Protein AF-A0A950Z850-F1 (afdb_monomer)

Structure (mmCIF, N/CA/C/O backbone):
data_AF-A0A950Z850-F1
#
_entry.id   AF-A0A950Z850-F1
#
loop_
_atom_site.group_PDB
_atom_site.id
_atom_site.type_symbol
_atom_site.label_atom_id
_atom_site.label_alt_id
_atom_site.label_comp_id
_atom_site.label_asym_id
_atom_site.label_entity_id
_atom_site.label_seq_id
_atom_site.pdbx_PDB_ins_code
_atom_site.Cartn_x
_atom_site.Cartn_y
_atom_site.Cartn_z
_atom_site.occupancy
_atom_site.B_iso_or_equiv
_atom_site.auth_seq_id
_atom_site.auth_comp_id
_atom_site.auth_asym_id
_atom_site.auth_atom_id
_atom_site.pdbx_PDB_model_num
ATOM 1 N N . MET A 1 1 ? 22.376 12.736 1.990 1.00 55.50 1 MET A N 1
ATOM 2 C CA . MET A 1 1 ? 20.926 12.791 1.706 1.00 55.50 1 MET A CA 1
ATOM 3 C C . MET A 1 1 ? 20.303 11.549 2.308 1.00 55.50 1 MET A C 1
ATOM 5 O O . MET A 1 1 ? 20.817 10.470 2.043 1.00 55.50 1 MET A O 1
ATOM 9 N N . GLN A 1 2 ? 19.286 11.676 3.162 1.00 63.44 2 GLN A N 1
ATOM 10 C CA . GLN A 1 2 ? 18.520 10.488 3.548 1.00 63.44 2 GLN A CA 1
ATOM 11 C C . GLN A 1 2 ? 17.776 9.967 2.310 1.00 63.44 2 GLN A C 1
ATOM 13 O O . GLN A 1 2 ? 17.377 10.792 1.484 1.00 63.44 2 GLN A O 1
ATOM 18 N N . PRO A 1 3 ? 17.629 8.644 2.135 1.00 74.50 3 PRO A N 1
ATOM 19 C CA . PRO A 1 3 ? 16.851 8.112 1.026 1.00 74.50 3 PRO A CA 1
ATOM 20 C C . PRO A 1 3 ? 15.419 8.662 1.104 1.00 74.50 3 PRO A C 1
ATOM 22 O O . PRO A 1 3 ? 14.784 8.594 2.155 1.00 74.50 3 PRO A O 1
ATOM 25 N N . ASP A 1 4 ? 14.932 9.261 0.014 1.00 88.38 4 ASP A N 1
ATOM 26 C CA . ASP A 1 4 ? 13.586 9.831 -0.033 1.00 8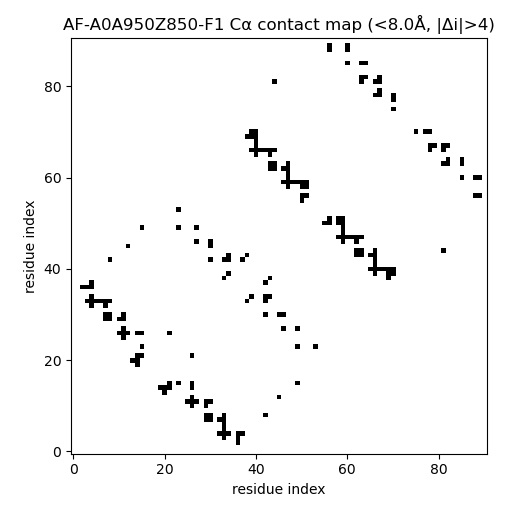8.38 4 ASP A CA 1
ATOM 27 C C . ASP A 1 4 ? 12.589 8.786 -0.531 1.00 88.38 4 ASP A C 1
ATOM 29 O O . ASP A 1 4 ? 12.610 8.367 -1.687 1.00 88.38 4 ASP A O 1
ATOM 33 N N . TRP A 1 5 ? 11.695 8.365 0.359 1.00 92.12 5 TRP A N 1
ATOM 34 C CA . TRP A 1 5 ? 10.598 7.467 0.018 1.00 92.12 5 TRP A CA 1
ATOM 35 C C . TRP A 1 5 ? 9.529 8.172 -0.833 1.00 92.12 5 TRP A C 1
ATOM 37 O O . TRP A 1 5 ? 8.771 7.504 -1.539 1.00 92.12 5 TRP A O 1
ATOM 47 N N . ARG A 1 6 ? 9.443 9.510 -0.785 1.00 94.31 6 ARG A N 1
ATOM 48 C CA . ARG A 1 6 ? 8.355 10.264 -1.422 1.00 94.31 6 ARG A CA 1
ATOM 49 C C . ARG A 1 6 ? 8.446 10.235 -2.935 1.00 94.31 6 ARG A C 1
ATOM 51 O O . ARG A 1 6 ? 7.417 10.027 -3.561 1.00 94.31 6 ARG A O 1
ATOM 58 N N . THR A 1 7 ? 9.635 10.388 -3.520 1.00 95.00 7 THR A N 1
ATOM 59 C CA . THR A 1 7 ? 9.803 10.361 -4.983 1.00 95.00 7 THR A CA 1
ATOM 60 C C . THR A 1 7 ? 9.265 9.071 -5.620 1.00 95.00 7 THR A C 1
ATOM 62 O O . THR A 1 7 ? 8.387 9.171 -6.479 1.00 95.00 7 THR A O 1
ATOM 65 N N . PRO A 1 8 ? 9.694 7.858 -5.206 1.00 95.12 8 PRO A N 1
ATOM 66 C CA . PRO A 1 8 ? 9.155 6.631 -5.789 1.00 95.12 8 PRO A CA 1
ATOM 67 C C . PRO A 1 8 ? 7.669 6.420 -5.459 1.00 95.12 8 PRO A C 1
ATOM 69 O O . PRO A 1 8 ? 6.919 5.946 -6.309 1.00 95.12 8 PRO A O 1
ATOM 72 N N . TYR A 1 9 ? 7.204 6.833 -4.273 1.00 97.06 9 TYR A N 1
ATOM 73 C CA . TYR A 1 9 ? 5.775 6.801 -3.943 1.00 97.06 9 TYR A CA 1
ATOM 74 C C . TYR A 1 9 ? 4.945 7.693 -4.877 1.00 97.06 9 TYR A C 1
ATOM 76 O O . TYR A 1 9 ? 3.916 7.263 -5.387 1.00 97.06 9 TYR A O 1
ATOM 84 N N . GLN A 1 10 ? 5.385 8.928 -5.116 1.00 96.31 10 GLN A N 1
ATOM 85 C CA . GLN A 1 10 ? 4.690 9.886 -5.975 1.00 96.31 10 GLN A CA 1
ATOM 86 C C . GLN A 1 10 ? 4.650 9.406 -7.424 1.00 96.31 10 GLN A C 1
ATOM 88 O O . GLN A 1 10 ? 3.601 9.506 -8.053 1.00 96.31 10 GLN A O 1
ATOM 93 N N . ALA A 1 11 ? 5.750 8.836 -7.927 1.00 96.12 11 ALA A N 1
ATOM 94 C CA . ALA A 1 11 ? 5.787 8.219 -9.250 1.00 96.12 11 ALA A CA 1
ATOM 95 C C . ALA A 1 11 ? 4.772 7.069 -9.363 1.00 96.12 11 ALA A C 1
ATOM 97 O O . ALA A 1 11 ? 3.963 7.046 -10.291 1.00 96.12 11 ALA A O 1
ATOM 98 N N . ALA A 1 12 ? 4.749 6.165 -8.377 1.00 96.62 12 ALA A N 1
ATOM 99 C CA . ALA A 1 12 ? 3.789 5.066 -8.337 1.00 96.62 12 ALA A CA 1
ATOM 100 C C . ALA A 1 12 ? 2.343 5.552 -8.220 1.00 96.62 12 ALA A C 1
ATOM 102 O O . ALA A 1 12 ? 1.480 5.048 -8.930 1.00 96.62 12 ALA A O 1
ATOM 103 N N . SER A 1 13 ? 2.071 6.536 -7.361 1.00 96.94 13 SER A N 1
ATOM 104 C CA . SER A 1 13 ? 0.729 7.099 -7.182 1.00 96.94 13 SER A CA 1
ATOM 105 C C . SER A 1 13 ? 0.245 7.756 -8.467 1.00 96.94 13 SER A C 1
ATOM 107 O O . SER A 1 13 ? -0.853 7.462 -8.926 1.00 96.94 13 SER A O 1
ATOM 109 N N . PHE A 1 14 ? 1.088 8.586 -9.087 1.00 96.94 14 PHE A N 1
ATOM 110 C CA . PHE A 1 14 ? 0.764 9.223 -10.354 1.00 96.94 14 PHE A CA 1
ATOM 111 C C . PHE A 1 14 ? 0.446 8.177 -11.422 1.00 96.94 14 PHE A C 1
ATOM 113 O O . PHE A 1 14 ? -0.602 8.254 -12.059 1.00 96.94 14 PHE A O 1
ATOM 120 N N . ALA A 1 15 ? 1.300 7.170 -11.598 1.00 96.25 15 ALA A N 1
ATOM 121 C CA . ALA 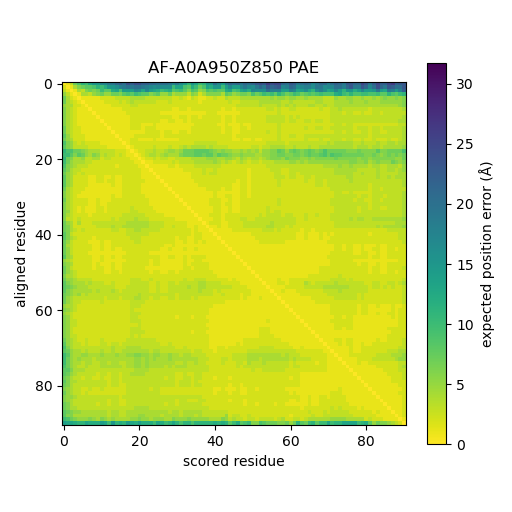A 1 15 ? 1.076 6.162 -12.624 1.00 96.25 15 ALA A CA 1
ATOM 122 C C . ALA A 1 15 ? -0.096 5.218 -12.304 1.00 96.25 15 ALA A C 1
ATOM 124 O O . ALA A 1 15 ? -0.771 4.739 -13.213 1.00 96.25 15 ALA A O 1
ATOM 125 N N . PHE A 1 16 ? -0.396 4.987 -11.023 1.00 96.62 16 PHE A N 1
ATOM 126 C CA . PHE A 1 16 ? -1.581 4.240 -10.602 1.00 96.62 16 PHE A CA 1
ATOM 127 C C . PHE A 1 16 ? -2.866 4.939 -11.041 1.00 96.62 16 PHE A C 1
ATOM 129 O O . PHE A 1 16 ? -3.779 4.265 -11.529 1.00 96.62 16 PHE A O 1
ATOM 136 N N . ASP A 1 17 ? -2.928 6.262 -10.900 1.00 95.69 17 ASP A N 1
ATOM 137 C CA . ASP A 1 17 ? -4.094 7.066 -11.267 1.00 95.69 17 ASP A CA 1
ATOM 138 C C . ASP A 1 17 ? -4.164 7.348 -12.781 1.00 95.69 17 ASP A C 1
ATOM 140 O O . ASP A 1 17 ? -5.252 7.490 -13.342 1.00 95.69 17 ASP A O 1
ATOM 144 N N . ASN A 1 18 ? -3.019 7.358 -13.472 1.00 95.19 18 ASN A N 1
ATOM 145 C CA . ASN A 1 18 ? -2.917 7.658 -14.900 1.00 95.19 18 ASN A CA 1
ATOM 146 C C . ASN A 1 18 ? -2.670 6.386 -15.725 1.00 95.19 18 ASN A C 1
ATOM 148 O O . ASN A 1 18 ? -1.532 5.955 -15.920 1.00 95.19 18 ASN A O 1
ATOM 152 N N . LYS A 1 19 ? -3.750 5.796 -16.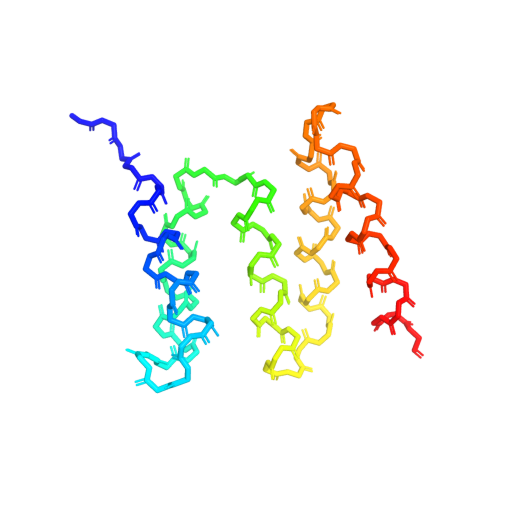258 1.00 88.75 19 LYS A N 1
ATOM 153 C CA . LYS A 1 19 ? -3.669 4.598 -17.111 1.00 88.75 19 LYS A CA 1
ATOM 154 C C . LYS A 1 19 ? -2.676 4.795 -18.262 1.00 88.75 19 LYS A C 1
ATOM 156 O O . LYS A 1 19 ? -2.796 5.741 -19.032 1.00 88.75 19 LYS A O 1
ATOM 161 N N . GLY A 1 20 ? -1.741 3.856 -18.400 1.00 89.38 20 GLY A N 1
ATOM 162 C CA . GLY A 1 20 ? -0.730 3.862 -19.459 1.00 89.38 20 GLY A CA 1
ATOM 163 C C . GLY A 1 20 ? 0.521 4.690 -19.156 1.00 89.38 20 GLY A C 1
ATOM 164 O O . GLY A 1 20 ? 1.440 4.668 -19.965 1.00 89.38 20 GLY A O 1
ATOM 165 N N . ALA A 1 21 ? 0.598 5.378 -18.008 1.00 93.06 21 ALA A N 1
ATOM 166 C CA . ALA A 1 21 ? 1.807 6.102 -17.607 1.00 93.06 21 ALA A CA 1
ATOM 167 C C . ALA A 1 21 ? 2.966 5.166 -17.215 1.00 93.06 21 ALA A C 1
ATOM 169 O O . ALA A 1 21 ? 4.124 5.536 -17.383 1.00 93.06 21 ALA A O 1
ATOM 170 N N . ALA A 1 22 ? 2.654 3.974 -16.700 1.00 94.94 22 ALA A N 1
ATOM 171 C CA . ALA A 1 22 ? 3.596 2.879 -16.481 1.00 94.94 22 ALA A CA 1
ATOM 172 C C . ALA A 1 22 ? 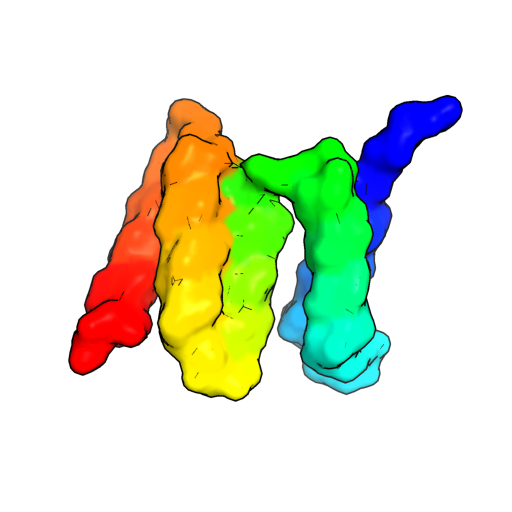2.839 1.549 -16.316 1.00 94.94 22 ALA A C 1
ATOM 174 O O . ALA A 1 22 ? 1.617 1.529 -16.133 1.00 94.94 22 ALA A O 1
ATOM 175 N N . SER A 1 23 ? 3.565 0.437 -16.400 1.00 95.44 23 SER A N 1
ATOM 176 C CA . SER A 1 23 ? 3.038 -0.908 -16.154 1.00 95.44 23 SER A CA 1
ATOM 177 C C . SER A 1 23 ? 2.900 -1.210 -14.659 1.00 95.44 23 SER A C 1
ATOM 179 O O . SER A 1 23 ? 3.682 -0.724 -13.844 1.00 95.44 23 SER A O 1
ATOM 181 N N . ASP A 1 24 ? 1.963 -2.085 -14.280 1.00 93.12 24 ASP A N 1
ATOM 182 C CA . ASP A 1 24 ? 1.776 -2.484 -12.874 1.00 93.12 24 ASP A CA 1
ATOM 183 C C . ASP A 1 24 ? 3.066 -3.052 -12.239 1.00 93.12 24 ASP A C 1
ATOM 185 O O . ASP A 1 24 ? 3.294 -2.891 -11.039 1.00 93.12 24 ASP A O 1
ATOM 189 N N . ALA A 1 25 ? 3.950 -3.660 -13.040 1.00 94.62 25 ALA A N 1
ATOM 190 C CA . ALA A 1 25 ? 5.261 -4.123 -12.590 1.00 94.62 25 ALA A CA 1
ATOM 191 C C . ALA A 1 25 ? 6.197 -2.962 -12.204 1.00 94.62 25 ALA A C 1
ATOM 193 O O . ALA A 1 25 ? 6.858 -3.027 -11.166 1.00 94.62 25 ALA A O 1
ATOM 194 N N . GLU A 1 26 ? 6.227 -1.886 -12.996 1.00 95.62 26 GLU A N 1
ATOM 195 C CA . GLU A 1 26 ? 6.990 -0.669 -12.689 1.00 95.62 26 GLU A CA 1
ATOM 196 C C . GLU A 1 26 ? 6.435 0.038 -11.449 1.00 95.62 26 GLU A C 1
ATOM 198 O O . GLU A 1 26 ? 7.201 0.402 -10.555 1.00 95.62 26 GLU A O 1
ATOM 203 N N . LEU A 1 27 ? 5.104 0.144 -11.337 1.00 96.06 27 LEU A N 1
ATOM 204 C CA . LEU A 1 27 ? 4.445 0.682 -10.143 1.00 96.06 27 LEU A CA 1
ATOM 205 C C . LEU A 1 27 ? 4.852 -0.113 -8.898 1.00 96.06 27 LEU A C 1
ATOM 207 O O . LEU A 1 27 ? 5.208 0.476 -7.875 1.00 96.06 27 LEU A O 1
ATOM 211 N N . ASN A 1 28 ? 4.825 -1.447 -8.982 1.00 95.69 28 ASN A N 1
ATOM 212 C CA . ASN A 1 28 ? 5.205 -2.297 -7.861 1.00 95.69 28 ASN A CA 1
ATOM 213 C C . ASN A 1 28 ? 6.687 -2.121 -7.491 1.00 95.69 28 ASN A C 1
ATOM 215 O O . ASN A 1 28 ? 7.007 -2.037 -6.307 1.00 95.69 28 ASN A O 1
ATOM 219 N N . ALA A 1 29 ? 7.585 -2.001 -8.474 1.00 96.75 29 ALA A N 1
ATOM 220 C CA . ALA A 1 29 ? 9.008 -1.775 -8.226 1.00 96.75 29 ALA A CA 1
ATOM 221 C C . ALA A 1 29 ? 9.272 -0.442 -7.500 1.00 96.75 29 ALA A C 1
ATOM 223 O O . ALA A 1 29 ? 10.057 -0.398 -6.547 1.00 96.75 29 ALA A O 1
ATOM 224 N N . TRP A 1 30 ? 8.586 0.635 -7.894 1.00 97.12 30 TRP A N 1
ATOM 225 C CA . TRP A 1 30 ? 8.680 1.924 -7.204 1.00 97.12 30 TRP A CA 1
ATOM 226 C C . TRP A 1 30 ? 8.109 1.857 -5.785 1.00 97.12 30 TRP A C 1
ATOM 228 O O . TRP A 1 30 ? 8.731 2.354 -4.844 1.00 97.12 30 TRP A O 1
ATOM 238 N N . LEU A 1 31 ? 6.974 1.182 -5.587 1.00 96.94 31 LEU A N 1
ATOM 239 C CA . LEU A 1 31 ? 6.420 0.966 -4.249 1.00 96.94 31 LEU A CA 1
ATOM 240 C C . LEU A 1 31 ? 7.364 0.153 -3.363 1.00 96.94 31 LEU A C 1
ATOM 242 O O . LEU A 1 31 ? 7.559 0.513 -2.204 1.00 96.94 31 LEU A O 1
ATOM 246 N N . ASP A 1 32 ? 8.002 -0.888 -3.895 1.00 95.94 32 ASP A N 1
ATOM 247 C CA . ASP A 1 32 ? 8.997 -1.680 -3.169 1.00 95.94 32 ASP A CA 1
ATOM 248 C C . ASP A 1 32 ? 10.210 -0.843 -2.761 1.00 95.94 32 ASP A C 1
ATOM 250 O O . ASP A 1 32 ? 10.702 -0.967 -1.637 1.00 95.94 32 ASP A O 1
ATOM 254 N N . GLN A 1 33 ? 10.677 0.047 -3.637 1.00 95.69 33 GLN A N 1
ATOM 255 C CA . GLN A 1 33 ? 11.744 0.986 -3.306 1.00 95.69 33 GLN A CA 1
ATOM 256 C C . GLN A 1 33 ? 11.318 1.959 -2.200 1.00 95.69 33 GLN A C 1
ATOM 258 O O . GLN A 1 33 ? 12.077 2.173 -1.254 1.00 95.69 33 GLN A O 1
ATOM 263 N N . SER A 1 34 ? 10.109 2.519 -2.284 1.00 95.81 34 SER A N 1
ATOM 264 C CA . SER A 1 34 ? 9.592 3.432 -1.261 1.00 95.81 34 SER A CA 1
ATOM 265 C C . SER A 1 34 ? 9.410 2.738 0.092 1.00 95.81 34 SER A C 1
ATOM 267 O O . SER A 1 34 ? 9.840 3.258 1.122 1.00 95.81 34 SER A O 1
ATOM 269 N N . LEU A 1 35 ? 8.850 1.525 0.097 1.00 95.75 35 LEU A N 1
ATOM 270 C CA . LEU A 1 35 ? 8.607 0.722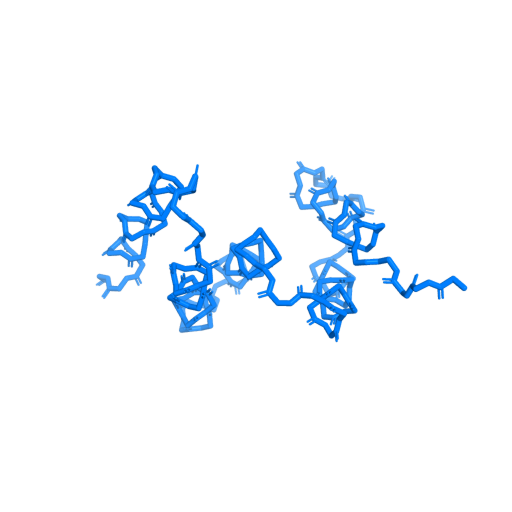 1.298 1.00 95.75 35 LEU A CA 1
ATOM 271 C C . LEU A 1 35 ? 9.893 0.292 2.005 1.00 95.75 35 LEU A C 1
ATOM 273 O O . LEU A 1 35 ? 9.905 0.217 3.230 1.00 95.75 35 LEU A O 1
ATOM 277 N N . LYS A 1 36 ? 10.980 0.032 1.267 1.00 95.25 36 LYS A N 1
ATOM 278 C CA . LYS A 1 36 ? 12.299 -0.245 1.868 1.00 95.25 36 LYS A CA 1
ATOM 279 C C . LYS A 1 36 ? 12.825 0.932 2.686 1.00 95.25 36 LYS A C 1
ATOM 281 O O . LYS A 1 36 ? 13.592 0.727 3.620 1.00 95.25 36 LYS A O 1
ATOM 286 N N . VAL A 1 37 ? 12.429 2.149 2.323 1.00 95.50 37 VAL A N 1
ATOM 287 C CA . VAL A 1 37 ? 12.833 3.379 3.006 1.00 95.50 37 VAL A CA 1
ATOM 288 C C . VAL A 1 37 ? 11.855 3.730 4.124 1.00 95.50 37 VAL A C 1
ATOM 290 O O . VAL A 1 37 ? 12.280 4.097 5.216 1.00 95.50 37 VAL A O 1
ATOM 293 N N . ASN A 1 38 ? 10.548 3.639 3.864 1.00 94.75 38 ASN A N 1
ATOM 294 C CA . ASN A 1 38 ? 9.516 3.957 4.842 1.00 94.75 38 ASN A CA 1
ATOM 295 C C . ASN A 1 38 ? 8.231 3.142 4.621 1.00 94.75 38 ASN A C 1
ATOM 297 O O . ASN A 1 38 ? 7.448 3.403 3.699 1.00 94.75 38 ASN A O 1
ATOM 301 N N . GLN A 1 39 ? 7.979 2.199 5.529 1.00 94.75 39 GLN A N 1
ATOM 302 C CA . GLN A 1 39 ? 6.751 1.404 5.586 1.00 94.75 39 GLN A CA 1
ATOM 303 C C . GLN A 1 39 ? 5.606 2.180 6.251 1.00 94.75 39 GLN A C 1
ATOM 305 O O . GLN A 1 39 ? 5.151 1.841 7.338 1.00 94.75 39 GLN A O 1
ATOM 310 N N . ASN A 1 40 ? 5.147 3.244 5.596 1.00 95.44 40 ASN A N 1
ATOM 311 C CA . ASN A 1 40 ? 4.026 4.048 6.075 1.00 95.44 40 ASN A CA 1
ATOM 312 C C . ASN A 1 40 ? 2.682 3.613 5.467 1.00 95.44 40 ASN A C 1
ATOM 314 O O . ASN A 1 40 ? 2.625 2.904 4.458 1.00 95.44 40 ASN A O 1
ATOM 318 N N . THR A 1 41 ? 1.599 4.111 6.064 1.00 97.25 41 THR A N 1
ATOM 319 C CA . THR A 1 41 ? 0.203 3.875 5.667 1.00 97.25 41 THR A CA 1
ATOM 320 C C . THR A 1 41 ? -0.039 4.057 4.171 1.00 97.25 41 THR A C 1
ATOM 322 O O . THR A 1 41 ? -0.674 3.212 3.551 1.00 97.25 41 THR A O 1
ATOM 325 N N . ASN A 1 42 ? 0.483 5.131 3.568 1.00 96.12 42 ASN A N 1
ATOM 326 C CA . ASN A 1 42 ? 0.202 5.474 2.172 1.00 96.12 42 ASN A CA 1
ATOM 327 C C . ASN A 1 42 ? 0.867 4.493 1.203 1.00 96.12 42 ASN A C 1
ATOM 329 O O . ASN A 1 42 ? 0.226 4.012 0.271 1.00 96.12 42 ASN A O 1
ATOM 333 N N . ASN A 1 43 ? 2.136 4.161 1.448 1.00 97.06 43 ASN A N 1
ATOM 334 C CA . AS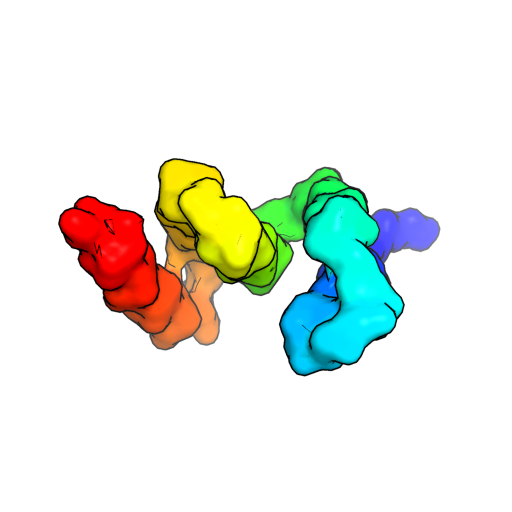N A 1 43 ? 2.869 3.178 0.656 1.00 97.06 43 ASN A CA 1
ATOM 335 C C . ASN A 1 43 ? 2.209 1.797 0.714 1.00 97.06 43 ASN A C 1
ATOM 337 O O . ASN A 1 43 ? 2.000 1.154 -0.315 1.00 97.06 43 ASN A O 1
ATOM 341 N N . LEU A 1 44 ? 1.860 1.352 1.924 1.00 98.19 44 LEU A N 1
ATOM 342 C CA . LEU A 1 44 ? 1.212 0.061 2.144 1.00 98.19 44 LEU A CA 1
ATOM 343 C C . LEU A 1 44 ? -0.174 0.022 1.497 1.00 98.19 44 LEU A C 1
ATOM 345 O O . LEU A 1 44 ? -0.519 -0.956 0.836 1.00 98.19 44 LEU A O 1
ATOM 349 N N . TRP A 1 45 ? -0.940 1.106 1.620 1.00 98.31 45 TRP A N 1
ATOM 350 C CA . TRP A 1 45 ? -2.275 1.175 1.044 1.00 98.31 45 TRP A CA 1
ATOM 351 C C . TRP A 1 45 ? -2.259 1.201 -0.484 1.00 98.31 45 TRP A C 1
ATOM 353 O O . TRP A 1 45 ? -3.022 0.477 -1.123 1.00 98.31 45 TRP A O 1
ATOM 363 N N . LEU A 1 46 ? -1.355 1.966 -1.096 1.00 98.06 46 LEU A N 1
ATOM 364 C CA . LEU A 1 46 ? -1.222 1.974 -2.551 1.00 98.06 46 LEU A CA 1
ATOM 365 C C . LEU A 1 46 ? -0.788 0.598 -3.079 1.00 98.06 46 LEU A C 1
ATOM 367 O O . LEU A 1 46 ? -1.331 0.125 -4.077 1.00 98.06 46 LEU A O 1
ATOM 371 N N . LYS A 1 47 ? 0.101 -0.100 -2.359 1.00 97.81 47 LYS A N 1
ATOM 372 C CA . LYS A 1 47 ? 0.480 -1.480 -2.688 1.00 97.81 47 LYS A CA 1
ATOM 373 C C . LYS A 1 47 ? -0.688 -2.459 -2.573 1.00 97.81 47 LYS A C 1
ATOM 375 O O . LYS A 1 47 ? -0.857 -3.303 -3.450 1.00 97.81 47 LYS A O 1
ATOM 380 N N . ALA A 1 48 ? -1.529 -2.313 -1.552 1.00 98.19 48 ALA A N 1
ATOM 381 C CA . ALA A 1 48 ? -2.748 -3.102 -1.406 1.00 98.19 48 ALA A CA 1
ATOM 382 C C . ALA A 1 48 ? -3.693 -2.921 -2.605 1.00 98.19 48 ALA A C 1
ATOM 384 O O . ALA A 1 48 ? -4.175 -3.895 -3.181 1.00 98.19 48 ALA A O 1
ATOM 385 N N . ARG A 1 49 ? -3.912 -1.672 -3.034 1.00 97.81 49 ARG A N 1
ATOM 386 C CA . ARG A 1 49 ? -4.769 -1.363 -4.188 1.00 97.81 49 ARG A CA 1
ATOM 387 C C . ARG A 1 49 ? -4.179 -1.857 -5.510 1.00 97.81 49 ARG A C 1
ATOM 389 O O . ARG A 1 49 ? -4.934 -2.287 -6.378 1.00 97.81 49 ARG A O 1
ATOM 396 N N . LEU A 1 50 ? -2.856 -1.825 -5.668 1.00 97.44 50 LEU A N 1
ATOM 397 C CA . LEU A 1 50 ? -2.183 -2.406 -6.832 1.00 97.44 50 LEU A CA 1
ATOM 398 C C . LEU A 1 50 ? -2.356 -3.929 -6.882 1.00 97.44 50 LEU A C 1
ATOM 400 O O . LEU A 1 50 ? -2.722 -4.466 -7.924 1.00 97.44 50 LEU A O 1
ATOM 404 N N . ALA A 1 51 ? -2.186 -4.616 -5.749 1.00 96.81 51 ALA A N 1
ATOM 405 C CA . ALA A 1 51 ? -2.438 -6.053 -5.658 1.00 96.81 51 ALA A CA 1
ATOM 406 C C . ALA A 1 51 ? -3.902 -6.397 -5.986 1.00 96.81 51 ALA A C 1
ATOM 408 O O . ALA A 1 51 ? -4.160 -7.328 -6.749 1.00 96.81 51 ALA A O 1
ATOM 409 N N . GLN A 1 52 ? -4.856 -5.599 -5.490 1.00 97.31 52 GLN A N 1
ATOM 410 C CA . GLN A 1 52 ? -6.275 -5.770 -5.804 1.00 97.31 52 GLN A CA 1
ATOM 411 C C . GLN A 1 52 ? -6.561 -5.581 -7.298 1.00 97.31 52 GLN A C 1
ATOM 413 O O . GLN A 1 52 ? -7.288 -6.385 -7.879 1.00 97.31 52 GLN A O 1
ATOM 418 N N . ARG A 1 53 ? -5.971 -4.560 -7.931 1.00 94.75 53 ARG A N 1
ATOM 419 C CA . ARG A 1 53 ? -6.084 -4.321 -9.379 1.00 94.75 53 ARG A CA 1
ATOM 420 C C . ARG A 1 53 ? -5.591 -5.518 -10.193 1.00 94.75 53 ARG A C 1
ATOM 422 O O . ARG A 1 53 ? -6.222 -5.869 -11.183 1.00 94.75 53 ARG A O 1
ATOM 429 N N . GLY A 1 54 ? -4.509 -6.156 -9.749 1.00 93.50 54 GLY A N 1
ATOM 430 C CA . GLY A 1 54 ? -3.966 -7.377 -10.349 1.00 93.50 54 GLY A CA 1
ATOM 431 C C . GLY A 1 54 ? -4.740 -8.662 -10.019 1.00 93.50 54 GLY A C 1
ATOM 432 O O . GLY A 1 54 ? -4.307 -9.739 -10.416 1.00 93.50 54 GLY A O 1
ATOM 433 N N . GLY A 1 55 ? -5.850 -8.584 -9.275 1.00 95.50 55 GLY A N 1
ATOM 434 C CA . GLY A 1 55 ? -6.661 -9.740 -8.874 1.00 95.50 55 GLY A CA 1
ATOM 435 C C . GLY A 1 55 ? -6.100 -10.545 -7.695 1.00 95.50 55 GLY A C 1
ATOM 436 O O . GLY A 1 55 ? -6.695 -11.543 -7.294 1.00 95.50 55 GLY A O 1
ATOM 437 N N . ASN A 1 56 ? -4.988 -10.115 -7.095 1.00 95.81 56 ASN A N 1
ATOM 438 C CA . ASN A 1 56 ? -4.392 -10.776 -5.939 1.00 95.81 56 ASN A CA 1
ATOM 439 C C . ASN A 1 56 ? -4.990 -10.220 -4.637 1.00 95.81 56 ASN A C 1
ATOM 441 O O . ASN A 1 56 ? -4.394 -9.390 -3.946 1.00 95.81 56 ASN A O 1
ATOM 445 N N . LEU A 1 57 ? -6.202 -10.680 -4.311 1.00 96.31 57 LEU A N 1
ATOM 446 C CA . LEU A 1 57 ? -6.926 -10.240 -3.114 1.00 96.31 57 LEU A CA 1
ATOM 447 C C . LEU A 1 57 ? -6.227 -10.636 -1.807 1.00 96.31 57 LEU A C 1
ATOM 449 O O . LEU A 1 57 ? -6.319 -9.896 -0.831 1.00 96.31 57 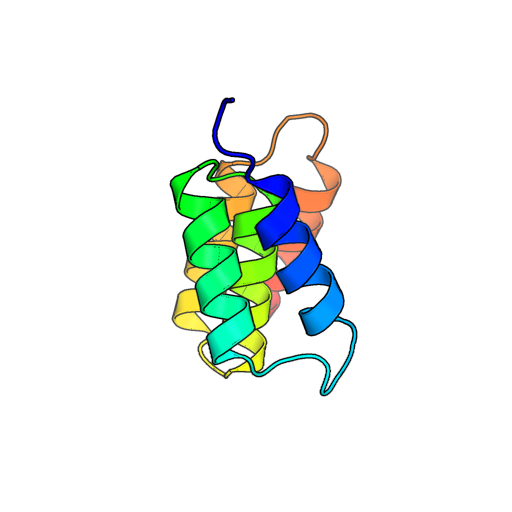LEU A O 1
ATOM 453 N N . ALA A 1 58 ? -5.490 -11.751 -1.783 1.00 96.12 58 ALA A N 1
ATOM 454 C CA . ALA A 1 58 ? -4.753 -12.181 -0.596 1.00 96.12 58 ALA A CA 1
ATOM 455 C C . ALA A 1 58 ? -3.671 -11.161 -0.207 1.00 96.12 58 ALA A C 1
ATOM 457 O O . ALA A 1 58 ? -3.623 -10.707 0.939 1.00 96.12 58 ALA A O 1
ATOM 458 N N . ASP A 1 59 ? -2.845 -10.736 -1.169 1.00 95.56 59 ASP A N 1
ATOM 459 C CA . ASP A 1 59 ? -1.855 -9.685 -0.921 1.00 95.56 59 ASP A CA 1
ATOM 460 C C . ASP A 1 59 ? -2.503 -8.318 -0.705 1.00 95.56 59 ASP A C 1
ATOM 462 O O . ASP A 1 59 ? -2.022 -7.547 0.126 1.00 95.56 59 ASP A O 1
ATOM 466 N N . ALA A 1 60 ? -3.610 -8.019 -1.391 1.00 97.94 60 ALA A N 1
ATOM 467 C CA . ALA A 1 60 ? -4.351 -6.782 -1.169 1.00 97.94 60 ALA A CA 1
ATOM 468 C C . ALA A 1 60 ? -4.815 -6.656 0.288 1.00 97.94 60 ALA A C 1
ATOM 470 O O . ALA A 1 60 ? -4.586 -5.631 0.932 1.00 97.94 60 ALA A O 1
ATOM 471 N N . VAL A 1 61 ? -5.406 -7.723 0.832 1.00 98.12 61 VAL A N 1
ATOM 472 C CA . VAL A 1 61 ? -5.823 -7.777 2.233 1.00 98.12 61 VAL A CA 1
ATOM 473 C C . VAL A 1 61 ? -4.621 -7.648 3.157 1.00 98.12 61 VAL A C 1
ATOM 475 O O . VAL A 1 61 ? -4.619 -6.772 4.020 1.00 98.12 61 VAL A O 1
ATOM 478 N N . ARG A 1 62 ? -3.569 -8.443 2.934 1.00 97.94 62 ARG A N 1
ATOM 479 C CA . ARG A 1 62 ? -2.362 -8.422 3.767 1.00 97.94 62 ARG A CA 1
ATOM 480 C C . ARG A 1 62 ? -1.740 -7.027 3.852 1.00 97.94 62 ARG A C 1
ATOM 482 O O . ARG A 1 62 ? -1.464 -6.539 4.945 1.00 97.94 62 ARG A O 1
ATOM 489 N N . TYR A 1 63 ? -1.532 -6.359 2.717 1.00 98.25 63 TYR A N 1
ATOM 490 C CA . TYR A 1 63 ? -0.949 -5.016 2.701 1.00 98.25 63 TYR A CA 1
ATOM 491 C C . TYR A 1 63 ? -1.893 -3.948 3.260 1.00 98.25 63 TYR A C 1
ATOM 493 O O . TYR A 1 63 ? -1.424 -3.004 3.895 1.00 98.25 63 TYR A O 1
ATOM 501 N N . GLY A 1 64 ? -3.208 -4.090 3.082 1.00 98.38 64 GLY A N 1
ATOM 502 C CA . GLY A 1 64 ? -4.166 -3.166 3.683 1.00 98.38 64 GLY A CA 1
ATOM 503 C C . GLY A 1 64 ? -4.231 -3.299 5.206 1.00 98.38 64 GLY A C 1
ATOM 504 O O . GLY A 1 64 ? -4.302 -2.288 5.898 1.00 98.38 64 GLY A O 1
ATOM 505 N N . GLU A 1 65 ? -4.131 -4.511 5.755 1.00 98.25 65 GLU A N 1
ATOM 506 C CA . GLU A 1 65 ? -4.041 -4.718 7.208 1.00 98.25 65 GLU A CA 1
ATOM 507 C C . GLU A 1 65 ? -2.76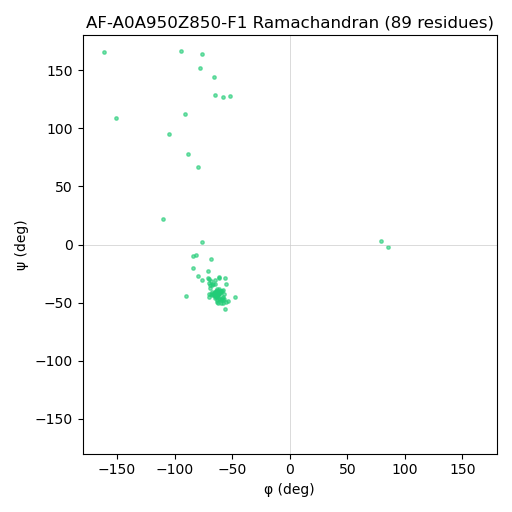5 -4.097 7.780 1.00 98.25 65 GLU A C 1
ATOM 509 O O . GLU A 1 65 ? -2.813 -3.401 8.796 1.00 98.25 65 GLU A O 1
ATOM 514 N N . MET A 1 66 ? -1.636 -4.262 7.083 1.00 98.12 66 MET A N 1
ATOM 515 C CA . MET A 1 66 ? -0.393 -3.572 7.434 1.00 98.12 66 MET A CA 1
ATOM 516 C C . MET A 1 66 ? -0.561 -2.046 7.394 1.00 98.12 66 MET A C 1
ATOM 518 O O . MET A 1 66 ? -0.057 -1.358 8.279 1.00 98.12 66 MET A O 1
ATOM 522 N N . ALA A 1 67 ? -1.284 -1.502 6.408 1.00 98.25 67 ALA A N 1
ATOM 523 C CA . ALA A 1 67 ? -1.552 -0.066 6.324 1.00 98.25 67 ALA A CA 1
ATOM 524 C C . ALA A 1 67 ? -2.369 0.434 7.526 1.00 98.25 67 ALA A C 1
ATOM 526 O O . ALA A 1 67 ? -2.023 1.451 8.120 1.00 98.25 67 ALA A O 1
ATOM 527 N N . VAL A 1 68 ? -3.408 -0.303 7.929 1.00 98.12 68 VAL A N 1
ATOM 528 C CA . VAL A 1 68 ? -4.204 0.010 9.128 1.00 98.12 68 VAL A CA 1
ATOM 529 C C . VAL A 1 68 ? -3.341 -0.011 10.388 1.00 98.12 68 VAL A C 1
ATOM 531 O O . VAL A 1 68 ? -3.493 0.864 11.236 1.00 98.12 68 VAL A O 1
ATOM 534 N N . ALA A 1 69 ? -2.434 -0.982 10.513 1.00 97.75 69 ALA A N 1
ATOM 535 C CA . ALA A 1 69 ? -1.526 -1.081 11.654 1.00 97.75 69 ALA A CA 1
ATOM 536 C C . ALA A 1 69 ? -0.487 0.056 11.695 1.00 97.75 69 ALA A C 1
ATOM 538 O O . ALA A 1 69 ? -0.089 0.481 12.776 1.00 97.75 69 ALA A O 1
ATOM 539 N N . ALA A 1 70 ? -0.067 0.565 10.533 1.00 97.25 70 ALA A N 1
ATOM 540 C CA . ALA A 1 70 ? 0.866 1.686 10.415 1.00 97.25 70 ALA A CA 1
ATOM 541 C C . ALA A 1 70 ? 0.198 3.069 10.568 1.00 97.25 70 ALA A C 1
ATOM 543 O O . ALA A 1 70 ? 0.897 4.084 10.628 1.00 97.25 70 ALA A O 1
ATOM 544 N N . ALA A 1 71 ? -1.138 3.128 10.611 1.00 97.12 71 ALA A N 1
ATOM 545 C CA . ALA A 1 71 ? -1.876 4.380 10.669 1.00 97.12 71 ALA A CA 1
ATOM 546 C C . ALA A 1 71 ? -1.618 5.145 11.972 1.00 97.12 71 ALA A C 1
ATOM 548 O O . ALA A 1 71 ? -1.770 4.633 13.080 1.00 97.12 71 ALA A O 1
ATOM 549 N N . THR A 1 72 ? -1.261 6.418 11.825 1.00 96.31 72 THR A N 1
ATOM 550 C CA . THR A 1 72 ? -1.130 7.347 12.954 1.00 96.31 72 THR A CA 1
ATOM 551 C C . THR A 1 72 ? -2.505 7.808 13.461 1.00 96.31 72 THR A C 1
ATOM 553 O O . THR A 1 72 ? -3.489 7.708 12.724 1.00 96.31 72 THR A O 1
ATOM 556 N N . PRO A 1 73 ? -2.610 8.396 14.672 1.00 96.12 73 PRO A N 1
ATOM 557 C CA . PRO A 1 73 ? -3.879 8.939 15.172 1.00 96.12 73 PRO A CA 1
ATOM 558 C C . PRO A 1 73 ? -4.527 9.967 14.229 1.00 96.12 73 PRO A C 1
ATOM 560 O O . PRO A 1 73 ? -5.747 9.991 14.080 1.00 96.12 73 PRO A O 1
ATOM 563 N N . ALA A 1 74 ? -3.712 10.759 13.523 1.00 96.94 74 ALA A N 1
ATOM 564 C CA . ALA A 1 74 ? -4.174 11.717 12.517 1.00 96.94 74 ALA A CA 1
ATOM 565 C C . ALA A 1 74 ? -4.765 11.056 11.253 1.00 96.94 74 ALA A C 1
ATOM 567 O O . ALA A 1 74 ? -5.387 11.729 10.440 1.00 96.94 74 ALA A O 1
ATOM 568 N N . GLN A 1 75 ? -4.572 9.748 11.073 1.00 97.00 75 GLN A N 1
ATOM 569 C CA . GLN A 1 75 ? -5.051 8.963 9.933 1.00 97.00 75 GLN A CA 1
ATOM 570 C C . GLN A 1 75 ? -6.175 7.996 10.329 1.00 97.00 75 GLN A C 1
ATOM 572 O O . GLN A 1 75 ? -6.410 7.007 9.635 1.00 97.00 75 GLN A O 1
ATOM 577 N N . THR A 1 76 ? -6.872 8.255 11.438 1.00 96.38 76 THR A N 1
ATOM 578 C CA . THR A 1 76 ? -7.952 7.383 11.930 1.00 96.38 76 THR A CA 1
ATOM 579 C C . THR A 1 76 ? -9.049 7.176 10.882 1.00 96.38 76 THR A C 1
ATOM 581 O O . THR A 1 76 ? -9.487 6.043 10.674 1.00 96.38 76 THR A O 1
ATOM 584 N N . ASP A 1 77 ? -9.445 8.235 10.174 1.00 97.19 77 ASP A N 1
ATOM 585 C CA . ASP A 1 77 ? -10.474 8.152 9.133 1.00 97.19 77 ASP A CA 1
ATOM 586 C C . ASP A 1 77 ? -10.020 7.286 7.957 1.00 97.19 77 ASP A C 1
ATOM 588 O O . ASP A 1 77 ? -10.723 6.351 7.572 1.00 97.19 77 ASP A O 1
ATOM 592 N N . LEU A 1 78 ? -8.790 7.498 7.477 1.00 96.12 78 LEU A N 1
ATOM 593 C CA . LEU A 1 78 ? -8.180 6.660 6.444 1.00 96.12 78 LEU A CA 1
ATOM 594 C C . LEU A 1 78 ? -8.118 5.190 6.883 1.00 96.12 78 LEU A C 1
ATOM 596 O O . LEU A 1 78 ? -8.488 4.299 6.124 1.00 96.12 78 LEU A O 1
ATOM 600 N N . ALA A 1 79 ? -7.699 4.909 8.118 1.00 97.75 79 ALA A N 1
ATOM 601 C CA . ALA A 1 79 ? -7.658 3.543 8.635 1.00 97.75 79 ALA A CA 1
ATOM 602 C C . ALA A 1 79 ? -9.053 2.893 8.664 1.00 97.75 79 ALA A C 1
ATOM 604 O O . ALA A 1 79 ? -9.192 1.711 8.349 1.00 97.75 79 ALA A O 1
ATOM 605 N N . ASN A 1 80 ? -10.097 3.654 9.005 1.00 97.88 80 ASN A N 1
ATOM 606 C CA . ASN A 1 80 ? -11.479 3.177 8.983 1.00 97.88 80 ASN A CA 1
ATOM 607 C C . ASN A 1 80 ? -11.976 2.892 7.558 1.00 97.88 80 ASN A 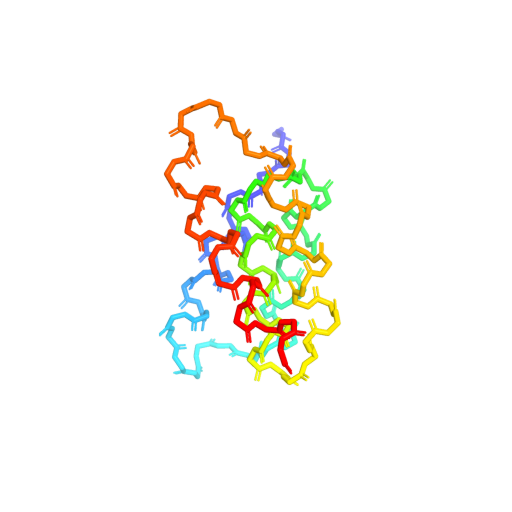C 1
ATOM 609 O O . ASN A 1 80 ? -12.644 1.881 7.337 1.00 97.88 80 ASN A O 1
ATOM 613 N N . GLU A 1 81 ? -11.639 3.740 6.588 1.00 97.69 81 GLU A N 1
ATOM 614 C CA . GLU A 1 81 ? -11.944 3.511 5.170 1.00 97.69 81 GLU A CA 1
ATOM 615 C C . GLU A 1 81 ? -11.233 2.271 4.623 1.00 97.69 81 GLU A C 1
ATOM 617 O O . GLU A 1 81 ? -11.853 1.454 3.932 1.00 97.69 81 GLU A O 1
ATOM 622 N N . ILE A 1 82 ? -9.959 2.084 4.984 1.00 98.12 82 ILE A N 1
ATOM 623 C CA . ILE A 1 82 ? -9.203 0.887 4.618 1.00 98.12 82 ILE A CA 1
ATOM 624 C C . ILE A 1 82 ? -9.898 -0.349 5.191 1.00 98.12 82 ILE A C 1
ATOM 626 O O . ILE A 1 82 ? -10.201 -1.259 4.427 1.00 98.12 82 ILE A O 1
ATOM 630 N N . ARG A 1 83 ? -10.241 -0.377 6.490 1.00 97.81 83 ARG A N 1
ATOM 631 C CA . ARG A 1 83 ? -10.950 -1.517 7.113 1.00 97.81 83 ARG A CA 1
ATOM 632 C C . ARG A 1 83 ? -12.238 -1.879 6.371 1.00 97.81 83 ARG A C 1
ATOM 634 O O . ARG A 1 83 ? -12.412 -3.034 6.000 1.00 97.81 83 ARG A O 1
ATOM 641 N N . LYS A 1 84 ? -13.091 -0.891 6.074 1.00 97.69 84 LYS A N 1
ATOM 642 C CA . LYS A 1 84 ? -14.333 -1.111 5.308 1.00 97.69 84 LYS A CA 1
ATOM 643 C C . LYS A 1 84 ? -14.060 -1.708 3.928 1.00 97.69 84 LYS A C 1
ATOM 645 O O . LYS A 1 84 ? -14.792 -2.581 3.468 1.00 97.69 84 LYS A O 1
ATOM 650 N N . THR A 1 85 ? -13.006 -1.238 3.268 1.00 97.38 85 THR A N 1
ATOM 651 C CA . THR A 1 85 ? -12.606 -1.752 1.957 1.00 97.38 85 THR A CA 1
ATOM 652 C C . THR A 1 85 ? -12.113 -3.196 2.064 1.00 97.38 85 THR A C 1
ATOM 654 O O . THR A 1 85 ? -12.530 -4.045 1.280 1.00 97.38 85 THR A O 1
ATOM 657 N N . LEU A 1 86 ? -11.301 -3.510 3.074 1.00 97.62 86 LEU A N 1
ATOM 658 C CA . LEU A 1 86 ? -10.826 -4.868 3.335 1.00 97.62 86 LEU A CA 1
ATOM 659 C C . LEU A 1 86 ? -11.970 -5.843 3.614 1.00 97.62 86 LEU A C 1
ATOM 661 O O . LEU A 1 86 ? -11.950 -6.957 3.099 1.00 97.62 86 LEU A O 1
ATOM 665 N N . ASP A 1 87 ? -12.989 -5.420 4.361 1.00 96.31 87 ASP A N 1
ATOM 666 C CA . ASP A 1 87 ? -14.179 -6.239 4.613 1.00 96.31 87 ASP A CA 1
ATOM 667 C C . ASP A 1 87 ? -14.929 -6.581 3.320 1.00 96.31 87 ASP A C 1
ATOM 669 O O . ASP A 1 87 ? -15.582 -7.619 3.246 1.00 96.31 87 ASP A O 1
ATOM 673 N N . SER A 1 88 ? -14.837 -5.736 2.287 1.00 95.00 88 SER A N 1
ATOM 674 C CA . SER A 1 88 ? -15.404 -6.042 0.970 1.00 95.00 88 SER A CA 1
ATOM 675 C C . SER A 1 88 ? -14.562 -7.041 0.172 1.00 95.00 88 SER A C 1
ATOM 677 O O . SER A 1 88 ? -15.123 -7.810 -0.597 1.00 95.00 88 SER A O 1
ATOM 679 N N . TRP A 1 89 ? -13.239 -7.061 0.368 1.00 94.50 89 TRP A N 1
ATOM 680 C CA . TRP A 1 89 ? -12.314 -7.961 -0.336 1.00 94.50 89 TRP A CA 1
ATOM 681 C C . TRP A 1 89 ? -12.205 -9.349 0.301 1.00 94.50 89 TRP A C 1
ATOM 683 O O . TRP A 1 89 ? -11.752 -10.283 -0.352 1.00 94.50 89 TRP A O 1
ATOM 693 N N . LYS A 1 90 ? -12.578 -9.475 1.579 1.00 91.75 90 LYS A N 1
ATOM 694 C CA . LYS A 1 90 ? -12.582 -10.736 2.339 1.00 91.75 90 LYS A CA 1
ATOM 695 C C . LYS A 1 90 ? -13.850 -11.578 2.140 1.00 91.75 90 LYS A C 1
ATOM 697 O O . LYS A 1 90 ? -13.898 -12.697 2.646 1.00 91.75 90 LYS A O 1
ATOM 702 N N . LYS A 1 91 ? -14.877 -11.017 1.499 1.00 80.81 91 LYS A N 1
ATOM 703 C CA . LYS A 1 91 ? -16.138 -11.700 1.180 1.00 80.81 91 LYS A CA 1
ATOM 704 C C . LYS A 1 91 ? -16.000 -12.513 -0.096 1.00 80.81 91 LYS A C 1
ATOM 706 O O . LYS A 1 91 ? -16.608 -13.602 -0.123 1.00 80.81 91 LYS A O 1
#

Nearest PDB structures (foldseek):
  8ye5-assembly1_B  TM=8.121E-01  e=6.020E-02  Dehalobacter sp.
  8ye5-assembly1_A  TM=8.204E-01  e=8.780E-02  Dehalobacter sp.
  2pl2-assembly1_B  TM=8.231E-01  e=7.589E-01  Thermus thermophilus HB27
  8bda-assembly1_E  TM=7.122E-01  e=2.768E+00  Chlamydomonas reinhardtii
  7bev-assembly1_A  TM=4.600E-01  e=1.898E+00  Homo sapiens

Foldseek 3Di:
DQDDLVVLLVLLVVPVVPDPSDDLVSSVVSLVSSCVRPVELSSLQSQLVSCVVVVNLVSNLVSLVSSLVRDDPVCPVVSVVSVVVNVVSVD

Sequence (91 aa):
MQPDWRTPYQAASFAFDNKGAASDAELNAWLDQSLKVNQNTNNLWLKARLAQRGGNLADAVRYGEMAVAAATPAQTDLANEIRKTLDSWKK

Solvent-accessible surface area (backbone atoms only — not comparable to full-atom values): 4845 Å² total; per-residue (Å²): 131,80,84,68,32,58,63,34,38,50,52,25,51,51,28,68,76,35,84,83,70,52,54,74,68,57,34,49,53,26,39,52,56,13,38,76,65,45,78,39,31,66,53,29,36,52,49,10,52,52,29,42,72,74,67,38,47,68,58,14,44,54,29,35,53,51,13,42,72,47,40,51,83,94,34,49,66,58,33,51,53,47,52,58,52,42,62,63,67,75,109

Radius of gyration: 12.78 Å; Cα contacts (8 Å, |Δi|>4): 107; chains: 1; bounding box: 37×25×35 Å

Secondary structure (DSSP, 8-state):
----SHHHHHHHHHHHHSTTSS-HHHHHHHHHHHHHH---HHHHHHHHHHHHHTT-HHHHHHHHHHHHHH--GGGHHHHHHHHHHHHHH--

Mean predicted aligned error: 2.91 Å

pLDDT: mean 94.93, std 6.32, range [55.5, 98.38]